Protein AF-A0A942YJA3-F1 (afdb_monomer)

pLDDT: mean 84.07, std 12.76, range [49.56, 94.0]

Foldseek 3Di:
DAQVPADVVLLVVCVVCQVVQCVVVVHPDSLVSLCPDDDDPVHVVSSVLSNCVSVDDPVVSCVPHVVVPVVVCCVPPPDD

Radius of gyration: 13.45 Å; Cα contacts (8 Å, |Δi|>4): 60; chains: 1; bounding box: 25×37×31 Å

Solvent-accessible surface area (backbone atoms only — not comparable to full-atom values): 4781 Å² total; per-residue (Å²): 119,47,58,89,75,49,57,64,68,60,41,50,52,52,60,70,46,31,57,59,52,6,56,76,70,70,42,95,39,50,63,61,30,55,66,72,50,80,67,48,91,93,41,40,67,42,47,48,53,55,38,40,70,77,72,49,55,72,67,60,46,34,52,56,35,50,74,63,44,60,80,64,43,60,76,78,61,68,81,129

Organism: NCBI:txid2833583

Sequence (80 aa):
MKFTELNHQILAQILIASPFSAKDRKQSTIKESLLEMKSSPENSLEMEFLKDIFSLNTNEIIDKWYDANDTIVGFFFRDE

Structure (mmCIF, N/CA/C/O backbone):
data_AF-A0A942YJA3-F1
#
_entry.id   AF-A0A942YJA3-F1
#
loop_
_a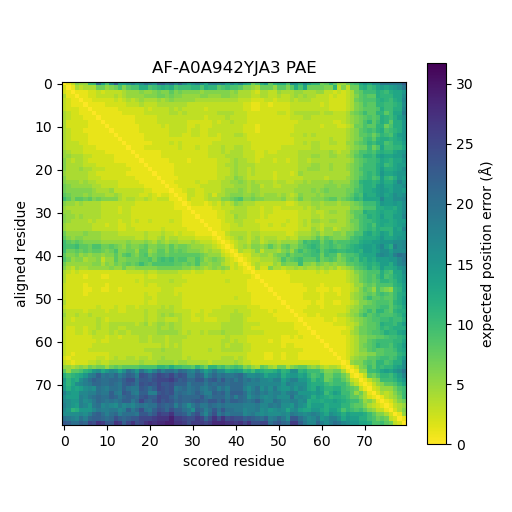tom_site.group_PDB
_atom_site.id
_atom_site.type_symbol
_atom_site.label_atom_id
_atom_site.label_alt_id
_atom_site.label_comp_id
_atom_site.label_asym_id
_atom_site.label_entity_id
_atom_site.label_seq_id
_atom_site.pdbx_PDB_ins_code
_atom_site.Cartn_x
_atom_site.Cartn_y
_atom_site.Cartn_z
_atom_site.occupancy
_atom_site.B_iso_or_equiv
_atom_site.auth_seq_id
_atom_site.auth_comp_id
_atom_site.auth_asym_id
_atom_site.auth_atom_id
_atom_site.pdbx_PDB_model_num
ATOM 1 N N . MET A 1 1 ? 5.137 3.297 -11.903 1.00 74.19 1 MET A N 1
ATOM 2 C CA . MET A 1 1 ? 5.780 3.585 -10.611 1.00 74.19 1 MET A CA 1
ATOM 3 C C . MET A 1 1 ? 6.270 2.269 -10.047 1.00 74.19 1 MET A C 1
ATOM 5 O O . MET A 1 1 ? 5.592 1.269 -10.267 1.00 74.19 1 MET A O 1
ATOM 9 N N . LYS A 1 2 ? 7.452 2.236 -9.437 1.00 83.06 2 LYS A N 1
ATOM 10 C CA . LYS A 1 2 ? 8.135 1.002 -9.026 1.00 83.06 2 LYS A CA 1
ATOM 11 C C . LYS A 1 2 ? 8.587 1.062 -7.581 1.00 83.06 2 LYS A C 1
ATOM 13 O O . LYS A 1 2 ? 8.833 2.136 -7.046 1.00 83.06 2 LYS A O 1
ATOM 18 N N . PHE A 1 3 ? 8.730 -0.108 -6.964 1.00 84.88 3 PHE A N 1
ATOM 19 C CA . PHE A 1 3 ? 9.177 -0.240 -5.578 1.00 84.88 3 PHE A CA 1
ATOM 20 C C . PHE A 1 3 ? 10.509 0.487 -5.331 1.00 84.88 3 PHE A C 1
ATOM 22 O O . PHE A 1 3 ? 10.692 1.118 -4.299 1.00 84.88 3 PHE A O 1
ATOM 29 N N . THR A 1 4 ? 11.415 0.479 -6.312 1.00 85.12 4 THR A N 1
ATOM 30 C CA . THR A 1 4 ? 12.708 1.180 -6.253 1.00 85.12 4 THR A CA 1
ATOM 31 C C . THR A 1 4 ? 12.602 2.706 -6.221 1.00 85.12 4 THR A C 1
ATOM 33 O O . THR A 1 4 ? 13.584 3.373 -5.913 1.00 85.12 4 THR A O 1
ATOM 36 N N . GLU A 1 5 ? 11.447 3.264 -6.579 1.00 88.19 5 GLU A N 1
ATOM 37 C CA . GLU A 1 5 ? 11.179 4.706 -6.568 1.00 88.19 5 GLU A CA 1
ATOM 38 C C . GLU A 1 5 ? 10.607 5.172 -5.219 1.00 88.19 5 GLU A C 1
ATOM 40 O O . GLU A 1 5 ? 10.448 6.374 -5.009 1.00 88.19 5 GLU A O 1
ATOM 45 N N . LEU A 1 6 ? 10.313 4.242 -4.301 1.00 91.06 6 LEU A N 1
ATOM 46 C CA . LEU A 1 6 ? 9.794 4.553 -2.975 1.00 91.06 6 LEU A CA 1
ATOM 47 C C . LEU A 1 6 ? 10.881 5.141 -2.073 1.00 91.06 6 LEU A C 1
ATOM 49 O O . LEU A 1 6 ? 12.002 4.638 -1.963 1.00 91.06 6 LEU A O 1
ATOM 53 N N . ASN A 1 7 ? 10.510 6.163 -1.316 1.00 93.69 7 ASN A N 1
ATOM 54 C CA . ASN A 1 7 ? 11.289 6.652 -0.200 1.00 93.69 7 ASN A CA 1
ATOM 55 C C . ASN A 1 7 ? 11.065 5.753 1.022 1.00 93.69 7 ASN A C 1
ATOM 57 O O . ASN A 1 7 ? 10.105 5.897 1.784 1.00 93.69 7 ASN A O 1
ATOM 6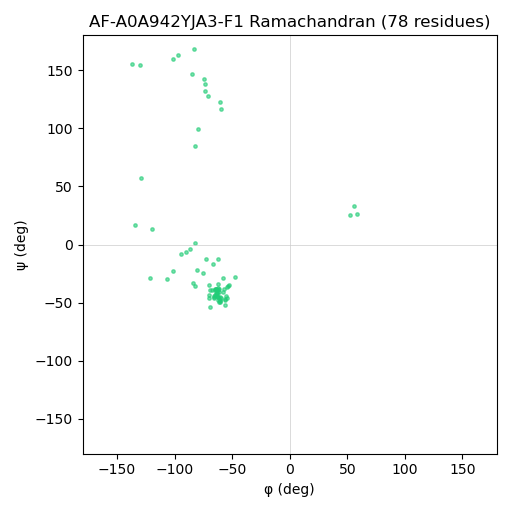1 N N . HIS A 1 8 ? 12.010 4.843 1.253 1.00 90.19 8 HIS A N 1
ATOM 6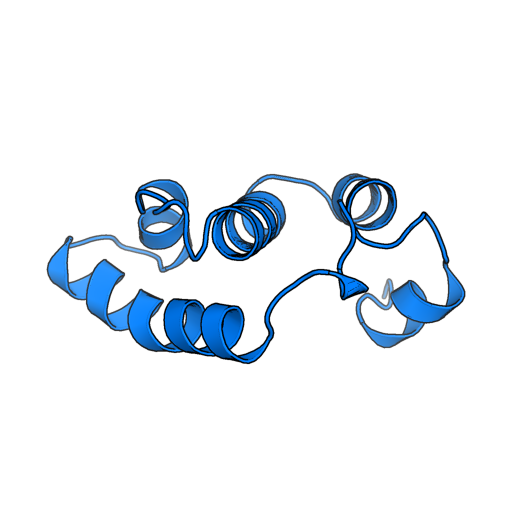2 C CA . HIS A 1 8 ? 11.947 3.889 2.361 1.00 90.19 8 HIS A CA 1
ATOM 63 C C . HIS A 1 8 ? 11.843 4.543 3.747 1.00 90.19 8 HIS A C 1
ATOM 65 O O . HIS A 1 8 ? 11.250 3.959 4.654 1.00 90.19 8 HIS A O 1
ATOM 71 N N . GLN A 1 9 ? 12.386 5.751 3.933 1.00 93.56 9 GLN A N 1
ATOM 72 C CA . GLN A 1 9 ? 12.286 6.458 5.208 1.00 93.56 9 GLN A CA 1
ATOM 73 C C . GLN A 1 9 ? 10.851 6.928 5.467 1.00 93.56 9 GLN A C 1
ATOM 75 O O . GLN A 1 9 ? 10.342 6.750 6.573 1.00 93.56 9 GLN A O 1
ATOM 80 N N . ILE A 1 10 ? 10.188 7.480 4.449 1.00 92.69 10 ILE A N 1
ATOM 81 C CA . ILE A 1 10 ? 8.786 7.907 4.534 1.00 92.69 10 ILE A CA 1
ATOM 82 C C . ILE A 1 10 ? 7.881 6.688 4.730 1.00 92.69 10 ILE A C 1
ATOM 84 O O . ILE A 1 10 ? 7.026 6.688 5.615 1.00 92.69 10 ILE A O 1
ATOM 88 N N . LEU A 1 11 ? 8.124 5.613 3.975 1.00 92.44 11 LEU A N 1
ATOM 89 C CA . LEU A 1 11 ? 7.388 4.358 4.104 1.00 92.44 11 LEU A CA 1
ATOM 90 C C . LEU A 1 11 ? 7.452 3.806 5.538 1.00 92.44 11 LEU A C 1
ATOM 92 O O . LEU A 1 11 ? 6.424 3.476 6.132 1.00 92.44 11 LEU A O 1
ATOM 96 N N . ALA A 1 12 ? 8.653 3.763 6.123 1.00 91.75 12 ALA A N 1
ATOM 97 C CA . ALA A 1 12 ? 8.856 3.319 7.499 1.00 91.75 12 ALA A CA 1
ATOM 98 C C . ALA A 1 12 ? 8.153 4.235 8.512 1.00 91.75 12 ALA A C 1
ATOM 100 O O . ALA A 1 12 ? 7.531 3.743 9.453 1.00 91.75 12 ALA A O 1
ATOM 101 N N . GLN A 1 13 ? 8.204 5.556 8.319 1.00 92.25 13 GLN A N 1
ATOM 102 C CA . GLN A 1 13 ? 7.515 6.514 9.188 1.00 92.25 13 GLN A CA 1
ATOM 103 C C . GLN A 1 13 ? 5.998 6.295 9.198 1.00 92.25 13 GLN A C 1
ATOM 105 O O . GLN A 1 13 ? 5.401 6.262 10.276 1.00 92.25 13 GLN A O 1
ATOM 110 N N . ILE A 1 14 ? 5.381 6.094 8.029 1.00 91.06 14 ILE A N 1
ATOM 111 C CA . ILE A 1 14 ? 3.939 5.824 7.923 1.00 91.06 14 ILE A CA 1
ATOM 112 C C . ILE A 1 14 ? 3.593 4.519 8.643 1.00 91.06 14 ILE A C 1
ATOM 114 O O . ILE A 1 14 ? 2.672 4.492 9.460 1.00 91.06 14 ILE A O 1
ATOM 118 N N . LEU A 1 15 ? 4.354 3.450 8.388 1.00 90.19 15 LEU A N 1
ATOM 119 C CA . LEU A 1 15 ? 4.134 2.149 9.021 1.00 90.19 15 LEU A CA 1
ATOM 120 C C . LEU A 1 15 ? 4.243 2.226 10.547 1.00 90.19 15 LEU A C 1
ATOM 122 O O . LEU A 1 15 ? 3.359 1.722 11.238 1.00 90.19 15 LEU A O 1
ATOM 126 N N . ILE A 1 16 ? 5.266 2.899 11.079 1.00 92.06 16 ILE A N 1
ATOM 127 C CA . ILE A 1 16 ? 5.468 3.073 12.526 1.00 92.06 16 ILE A CA 1
ATOM 128 C C . ILE A 1 16 ? 4.343 3.910 13.154 1.00 92.06 16 ILE A C 1
ATOM 130 O O . ILE A 1 16 ? 3.900 3.608 14.262 1.00 92.06 16 ILE A O 1
ATOM 134 N N . ALA A 1 17 ? 3.851 4.941 12.461 1.00 90.38 17 ALA A N 1
ATOM 135 C CA . ALA A 1 17 ? 2.764 5.790 12.952 1.00 90.38 17 ALA A CA 1
ATOM 136 C C . ALA A 1 17 ? 1.380 5.119 12.862 1.00 90.38 17 ALA A C 1
ATOM 138 O O . ALA A 1 17 ? 0.470 5.458 13.624 1.00 90.38 17 ALA A O 1
ATOM 139 N N . SER A 1 18 ? 1.213 4.151 11.959 1.00 90.44 18 SER A N 1
ATOM 140 C CA . SER A 1 18 ? -0.085 3.559 11.624 1.00 90.44 18 SER A CA 1
ATOM 141 C C . SER A 1 18 ? -0.868 2.945 12.801 1.00 90.44 18 SER A C 1
ATOM 143 O O . SER A 1 18 ? -2.082 3.179 12.854 1.00 90.44 18 SER A O 1
ATOM 145 N N . PRO A 1 19 ? -0.258 2.259 13.798 1.00 92.12 19 PRO A N 1
ATOM 146 C CA . PRO A 1 19 ? -1.001 1.729 14.942 1.00 92.12 19 PRO A CA 1
ATOM 147 C C . PRO A 1 19 ? -1.490 2.844 15.867 1.00 92.12 19 PRO A C 1
ATOM 149 O O . PRO A 1 19 ? -2.580 2.757 16.432 1.00 92.12 19 PRO A O 1
ATOM 152 N N . PHE A 1 20 ? -0.702 3.916 16.004 1.00 91.88 20 PHE A N 1
ATOM 153 C CA . PHE A 1 20 ? -1.104 5.084 16.777 1.00 91.88 20 PHE A CA 1
ATOM 154 C C . PHE A 1 20 ? -2.294 5.780 16.113 1.00 91.88 20 PHE A C 1
ATOM 156 O O . PHE A 1 20 ? -3.288 6.061 16.780 1.00 91.88 20 PHE A O 1
ATOM 163 N N . SER A 1 21 ? -2.242 5.970 14.791 1.00 89.38 21 SER A N 1
ATOM 164 C CA . SER A 1 21 ? -3.366 6.515 14.024 1.00 89.38 21 SER A CA 1
ATOM 165 C C . SER A 1 21 ? -4.616 5.635 14.105 1.00 89.38 21 SER A C 1
ATOM 167 O O . SER A 1 21 ? -5.708 6.170 14.275 1.00 89.38 21 SER A O 1
ATOM 169 N N . ALA A 1 22 ? -4.469 4.306 14.049 1.00 92.62 22 ALA A N 1
ATOM 170 C CA . ALA A 1 22 ? -5.594 3.377 14.175 1.00 92.62 22 ALA A CA 1
ATOM 171 C C . ALA A 1 22 ? -6.274 3.506 15.546 1.00 92.62 22 ALA A C 1
ATOM 173 O O . ALA A 1 22 ? -7.496 3.620 15.637 1.00 92.62 22 ALA A O 1
ATOM 174 N N . LYS A 1 23 ? -5.472 3.573 16.618 1.00 94.00 23 LYS A N 1
ATOM 175 C CA . LYS A 1 23 ? -5.968 3.787 17.981 1.00 94.00 23 LYS A CA 1
ATOM 176 C C . LYS A 1 23 ? -6.705 5.121 18.119 1.00 94.00 23 LYS A C 1
ATOM 178 O O . LYS A 1 23 ? -7.799 5.143 18.678 1.00 94.00 23 LYS A O 1
ATOM 183 N N . ASP A 1 24 ? -6.121 6.210 17.622 1.00 92.44 24 ASP A N 1
ATOM 184 C CA . ASP A 1 24 ? -6.700 7.559 17.709 1.00 92.44 24 ASP A CA 1
ATOM 185 C C . ASP A 1 24 ? -8.045 7.655 16.968 1.00 92.44 24 ASP A C 1
ATOM 187 O O . ASP A 1 24 ? -9.022 8.204 17.477 1.00 92.44 24 ASP A O 1
ATOM 191 N N . ARG A 1 25 ? -8.140 6.996 15.809 1.00 90.94 25 ARG A N 1
ATOM 192 C CA . ARG A 1 25 ? -9.359 6.914 14.991 1.00 90.94 25 ARG A CA 1
ATOM 193 C C . ARG A 1 25 ? -10.357 5.848 15.452 1.00 90.94 25 ARG A C 1
ATOM 195 O O . ARG A 1 25 ? -11.403 5.705 14.826 1.00 90.94 25 ARG A O 1
ATOM 202 N N . LYS A 1 26 ? -10.074 5.123 16.543 1.00 93.19 26 LYS A N 1
ATOM 203 C CA . LYS A 1 26 ? -10.892 4.008 17.065 1.00 93.19 26 LYS A CA 1
ATOM 204 C C . LYS A 1 26 ? -11.146 2.900 16.035 1.00 93.19 26 LYS A C 1
ATOM 206 O O . LYS A 1 26 ? -12.201 2.269 16.045 1.00 93.19 26 LYS A O 1
ATOM 211 N N . GLN A 1 27 ? -10.180 2.671 15.156 1.00 92.69 27 GLN A N 1
ATOM 212 C CA . GLN A 1 27 ? -10.228 1.605 14.166 1.00 92.69 27 GLN A CA 1
ATOM 213 C C . GLN A 1 27 ? -9.729 0.300 14.776 1.00 92.69 27 GLN A C 1
ATOM 215 O O . GLN A 1 27 ? -8.851 0.286 15.643 1.00 92.69 27 GLN A O 1
ATOM 220 N N . SER A 1 28 ? -10.313 -0.804 14.326 1.00 90.44 28 SER A N 1
ATOM 221 C CA . SER A 1 28 ? -10.041 -2.128 14.882 1.00 90.44 28 SER A CA 1
ATOM 222 C C . SER A 1 28 ? -8.743 -2.726 14.338 1.00 90.44 28 SER A C 1
ATOM 224 O O . SER A 1 28 ? -8.127 -3.576 14.982 1.00 90.44 28 SER A O 1
ATOM 226 N N . THR A 1 29 ? -8.295 -2.248 13.172 1.00 91.50 29 THR A N 1
ATOM 227 C CA . THR A 1 29 ? -7.093 -2.732 12.492 1.00 91.50 29 THR A CA 1
ATOM 228 C C . THR A 1 29 ? -6.244 -1.596 11.920 1.00 91.50 29 THR A C 1
ATOM 230 O O . THR A 1 29 ? -6.729 -0.518 11.579 1.00 91.50 29 THR A O 1
ATOM 233 N N . ILE A 1 30 ? -4.946 -1.864 11.750 1.00 89.75 30 ILE A N 1
ATOM 234 C CA . ILE A 1 30 ? -4.022 -0.971 11.028 1.00 89.75 30 ILE A CA 1
ATOM 235 C C . ILE A 1 30 ? -4.450 -0.813 9.561 1.00 89.75 30 ILE A C 1
ATOM 237 O O . ILE A 1 30 ? -4.309 0.267 8.991 1.00 89.75 30 ILE A O 1
ATOM 241 N N . LYS A 1 31 ? -5.017 -1.871 8.967 1.00 91.19 31 LYS A N 1
ATOM 242 C CA . LYS A 1 31 ? -5.541 -1.860 7.599 1.00 91.19 31 LYS A CA 1
ATOM 243 C C . LYS A 1 31 ? -6.587 -0.760 7.406 1.00 91.19 31 LYS A C 1
ATOM 245 O O . LYS A 1 31 ? -6.445 0.047 6.495 1.00 91.19 31 LYS A O 1
ATOM 250 N N . GLU A 1 32 ? -7.601 -0.703 8.270 1.00 89.88 32 GLU A N 1
ATOM 251 C CA . GLU A 1 32 ? -8.638 0.344 8.233 1.00 89.88 32 GLU A CA 1
ATOM 252 C C . GLU A 1 32 ? -8.020 1.749 8.291 1.00 89.88 32 GLU A C 1
ATOM 254 O O . GLU A 1 32 ? -8.354 2.624 7.492 1.00 89.88 32 GLU A O 1
ATOM 259 N N . SER A 1 33 ? -7.041 1.935 9.178 1.00 89.25 33 SER A N 1
ATOM 260 C CA . SER A 1 33 ? -6.307 3.195 9.326 1.00 89.25 33 SER A CA 1
ATOM 261 C C . SER A 1 33 ? -5.567 3.617 8.071 1.00 89.25 33 SER A C 1
ATOM 263 O O . SER A 1 33 ? -5.709 4.760 7.636 1.00 89.25 33 SER A O 1
ATOM 265 N N . LEU A 1 34 ? -4.814 2.703 7.460 1.00 90.12 34 LEU A N 1
ATOM 266 C CA . LEU A 1 34 ? -4.023 2.990 6.266 1.00 90.12 34 LEU A CA 1
ATOM 267 C C . LEU A 1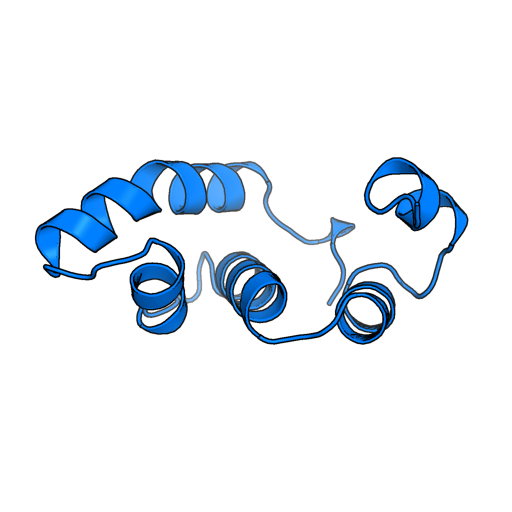 34 ? -4.900 3.247 5.037 1.00 90.12 34 LEU A C 1
ATOM 269 O O . LEU A 1 34 ? -4.616 4.170 4.274 1.00 90.12 34 LEU A O 1
ATOM 273 N N . LEU A 1 35 ? -5.997 2.504 4.865 1.00 88.88 35 LEU A N 1
ATOM 274 C CA . LEU A 1 35 ? -6.920 2.711 3.744 1.00 88.88 35 LEU A CA 1
ATOM 275 C C . LEU A 1 35 ? -7.604 4.086 3.806 1.00 88.88 35 LEU A C 1
ATOM 277 O O . LEU A 1 35 ? -7.726 4.763 2.782 1.00 88.88 35 LEU A O 1
ATOM 281 N N . GLU A 1 36 ? -7.964 4.546 5.006 1.00 87.81 36 GLU A N 1
ATOM 282 C CA . GLU A 1 36 ? -8.580 5.859 5.238 1.00 87.81 36 GLU A CA 1
ATOM 283 C C . GLU A 1 36 ? -7.565 7.002 5.415 1.00 87.81 36 GLU A C 1
ATOM 285 O O . GLU A 1 36 ? -7.938 8.173 5.569 1.00 87.81 36 GLU A O 1
ATOM 290 N N . MET A 1 37 ? -6.264 6.710 5.433 1.00 84.31 37 MET A N 1
ATOM 291 C CA . MET A 1 37 ? -5.244 7.743 5.556 1.00 84.31 37 MET A CA 1
ATOM 292 C C . MET A 1 37 ? -5.177 8.551 4.254 1.00 84.31 37 MET A C 1
ATOM 294 O O . MET A 1 37 ? -5.076 8.007 3.150 1.00 84.31 37 MET A O 1
ATOM 298 N N . LYS A 1 38 ? -5.271 9.879 4.373 1.00 82.38 38 LYS A N 1
ATOM 299 C CA . LYS A 1 38 ? -5.075 10.776 3.232 1.00 82.38 38 LYS A CA 1
ATOM 300 C C . LYS A 1 38 ? -3.588 10.822 2.906 1.00 82.38 38 LYS A C 1
ATOM 302 O O . LYS A 1 38 ? -2.775 11.013 3.805 1.00 82.38 38 LYS A O 1
ATOM 307 N N . SER A 1 39 ? -3.260 10.667 1.631 1.00 82.38 39 SER A N 1
ATOM 308 C CA . SER A 1 39 ? -1.925 10.956 1.121 1.00 82.38 39 SER A CA 1
ATOM 309 C C . SER A 1 39 ? -1.718 12.467 1.046 1.00 82.38 39 SER A C 1
ATOM 311 O O . SER A 1 39 ? -2.635 13.211 0.682 1.00 82.38 39 SER A O 1
ATOM 313 N N . SER A 1 40 ? -0.512 12.916 1.357 1.00 81.50 40 SER A N 1
ATOM 314 C CA . SER A 1 40 ? -0.009 14.229 0.971 1.00 81.50 40 SER A CA 1
ATOM 315 C C . SER A 1 40 ? 0.842 14.095 -0.299 1.00 81.50 40 SER A C 1
ATOM 317 O O . SER A 1 40 ? 1.236 12.984 -0.666 1.00 81.50 40 SER A O 1
ATOM 319 N N . PRO A 1 41 ? 1.124 15.196 -1.019 1.00 81.56 41 PRO A N 1
ATOM 320 C CA . PRO A 1 41 ? 1.988 15.140 -2.195 1.00 81.56 41 PRO A CA 1
ATOM 321 C C . PRO A 1 41 ? 3.355 14.512 -1.891 1.00 81.56 41 PRO A C 1
ATOM 323 O O . PRO A 1 41 ? 3.856 13.741 -2.705 1.00 81.56 41 PRO A O 1
ATOM 326 N N . GLU A 1 42 ? 3.911 14.775 -0.701 1.00 80.19 42 GLU A N 1
ATOM 327 C CA . GLU A 1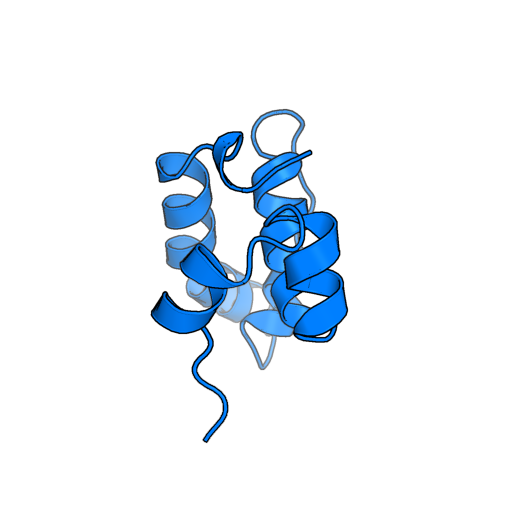 42 ? 5.228 14.274 -0.293 1.00 80.19 42 GLU A CA 1
ATOM 328 C C . GLU A 1 42 ? 5.299 12.773 0.032 1.00 80.19 42 GLU A C 1
ATOM 330 O O . GLU A 1 42 ? 6.403 12.256 0.157 1.00 80.19 42 GLU A O 1
ATOM 335 N N . ASN A 1 43 ? 4.165 12.075 0.168 1.00 85.31 43 ASN A N 1
ATOM 336 C CA . ASN A 1 43 ? 4.133 10.640 0.488 1.00 85.31 43 ASN A CA 1
ATOM 337 C C . ASN A 1 43 ? 3.153 9.829 -0.373 1.00 85.31 43 ASN A C 1
ATOM 339 O O . ASN A 1 43 ? 2.729 8.733 0.002 1.00 85.31 43 ASN A O 1
ATOM 343 N N . SER A 1 44 ? 2.731 10.408 -1.497 1.00 87.69 44 SER A N 1
ATOM 344 C CA . SER A 1 44 ? 1.669 9.853 -2.335 1.00 87.69 44 SER A CA 1
ATOM 345 C C . SER A 1 44 ? 1.987 8.442 -2.831 1.00 87.69 44 SER A C 1
ATOM 347 O O . SER A 1 44 ? 1.114 7.579 -2.765 1.00 87.69 44 SER A O 1
ATOM 349 N N . LEU A 1 45 ? 3.239 8.189 -3.223 1.00 92.81 45 LEU A N 1
ATOM 350 C CA . LEU A 1 45 ? 3.700 6.886 -3.704 1.00 92.81 45 LEU A CA 1
ATOM 351 C C . LEU A 1 45 ? 3.765 5.837 -2.593 1.00 92.81 45 LEU A C 1
ATOM 353 O O . LEU A 1 45 ? 3.271 4.726 -2.765 1.00 92.81 45 LEU A O 1
ATOM 357 N N . GLU A 1 46 ? 4.332 6.179 -1.436 1.00 93.94 46 GLU A N 1
ATOM 358 C CA . GLU A 1 46 ? 4.441 5.259 -0.299 1.00 93.94 46 GLU A CA 1
ATOM 359 C C . GLU A 1 46 ? 3.061 4.896 0.240 1.00 93.94 46 GLU A C 1
ATOM 361 O O . GLU A 1 46 ? 2.804 3.743 0.588 1.00 93.94 46 GLU A O 1
ATOM 366 N N . MET A 1 47 ? 2.153 5.872 0.282 1.00 92.56 47 MET A N 1
ATOM 367 C CA . MET A 1 47 ? 0.777 5.641 0.694 1.00 92.56 47 MET A CA 1
ATOM 368 C C . MET A 1 47 ? 0.027 4.766 -0.315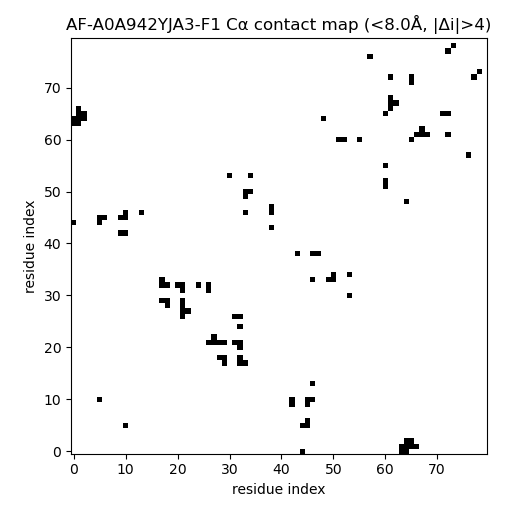 1.00 92.56 47 MET A C 1
ATOM 370 O O . MET A 1 47 ? -0.746 3.904 0.097 1.00 92.56 47 MET A O 1
ATOM 374 N N . GLU A 1 48 ? 0.247 4.959 -1.618 1.00 93.69 48 GLU A N 1
ATOM 375 C CA . GLU A 1 48 ? -0.326 4.099 -2.658 1.00 93.69 48 GLU A CA 1
ATOM 376 C C . GLU A 1 48 ? 0.166 2.656 -2.507 1.00 93.69 48 GLU A C 1
ATOM 378 O O . GLU A 1 48 ? -0.652 1.743 -2.413 1.00 93.69 48 GLU A O 1
ATOM 383 N N . PHE A 1 49 ? 1.479 2.458 -2.368 1.00 94.00 49 PHE A N 1
ATOM 384 C CA . PHE A 1 49 ? 2.072 1.138 -2.155 1.00 94.00 49 PHE A CA 1
ATOM 385 C C . PHE A 1 49 ? 1.495 0.433 -0.922 1.00 94.00 49 PHE A C 1
ATOM 387 O O . PHE A 1 49 ? 1.092 -0.728 -0.993 1.00 94.00 49 PHE A O 1
ATOM 394 N N . LEU A 1 50 ? 1.395 1.135 0.211 1.00 92.69 50 LEU A N 1
ATOM 395 C CA . LEU A 1 50 ? 0.814 0.565 1.427 1.00 92.69 50 LEU A CA 1
ATOM 396 C C . LEU A 1 50 ? -0.654 0.189 1.244 1.00 92.69 50 LEU A C 1
ATOM 398 O O . LEU A 1 50 ? -1.070 -0.871 1.702 1.00 92.69 50 LEU A O 1
ATOM 402 N N . LYS A 1 51 ? -1.448 1.027 0.575 1.00 92.38 51 LYS A N 1
ATOM 403 C CA . LYS A 1 51 ? -2.857 0.716 0.303 1.00 92.38 51 LYS A CA 1
ATOM 404 C C . LYS A 1 51 ? -3.002 -0.495 -0.606 1.00 92.38 51 LYS A C 1
ATOM 406 O O . LYS A 1 51 ? -3.882 -1.323 -0.357 1.00 92.38 51 LYS A O 1
ATOM 411 N N . ASP A 1 52 ? -2.129 -0.623 -1.596 1.00 93.38 52 ASP A N 1
ATOM 412 C CA . ASP A 1 52 ? -2.107 -1.762 -2.505 1.00 93.38 52 ASP A CA 1
ATOM 413 C C . ASP A 1 52 ? -1.787 -3.067 -1.776 1.00 93.38 52 ASP A C 1
ATOM 415 O O . ASP A 1 52 ? -2.499 -4.043 -1.989 1.00 93.38 52 ASP A O 1
ATOM 419 N N . ILE A 1 53 ? -0.826 -3.079 -0.840 1.00 91.81 53 ILE A N 1
ATOM 420 C CA . ILE A 1 53 ? -0.528 -4.264 -0.006 1.00 91.81 53 ILE A CA 1
ATOM 421 C C . ILE A 1 53 ? -1.784 -4.809 0.689 1.00 91.81 53 ILE A C 1
ATOM 423 O O . ILE A 1 53 ? -1.922 -6.015 0.880 1.00 91.81 53 ILE A O 1
ATOM 427 N N . PHE A 1 54 ? -2.712 -3.935 1.084 1.00 89.75 54 PHE A N 1
ATOM 428 C CA . PHE A 1 54 ? -3.926 -4.338 1.796 1.00 89.75 54 PHE A CA 1
ATOM 429 C C . PHE A 1 54 ? -5.150 -4.565 0.902 1.00 89.75 54 PHE A C 1
ATOM 431 O O . PHE A 1 54 ? -6.182 -5.023 1.417 1.00 89.75 54 PHE A O 1
ATOM 438 N N . SER A 1 55 ? -5.062 -4.230 -0.386 1.00 90.44 55 SER A N 1
ATOM 439 C CA . SER A 1 55 ? -6.206 -4.200 -1.309 1.00 90.44 55 SER A CA 1
ATOM 440 C C . SER A 1 55 ? -6.043 -5.114 -2.521 1.00 90.44 55 SER A C 1
ATOM 442 O O . SER A 1 55 ? -7.051 -5.582 -3.043 1.00 90.44 55 SER A O 1
ATOM 444 N N . LEU A 1 56 ? -4.809 -5.359 -2.958 1.00 91.94 56 LEU A N 1
ATOM 445 C CA . LEU A 1 56 ? -4.471 -6.176 -4.119 1.00 91.94 56 LEU A CA 1
ATOM 446 C C . LEU A 1 56 ? -4.005 -7.572 -3.694 1.00 91.94 56 LEU A C 1
ATOM 448 O O . LEU A 1 56 ? -3.588 -7.791 -2.555 1.00 91.94 56 LEU A O 1
ATOM 452 N N . ASN A 1 57 ? -4.066 -8.521 -4.624 1.00 90.75 57 ASN A N 1
ATOM 453 C CA . ASN A 1 57 ? -3.448 -9.832 -4.447 1.00 90.75 57 ASN A CA 1
ATOM 454 C C . ASN A 1 57 ? -1.947 -9.807 -4.798 1.00 90.75 57 ASN A C 1
ATOM 456 O O . ASN A 1 57 ? -1.443 -8.853 -5.389 1.00 90.75 57 ASN A O 1
ATOM 460 N N . THR A 1 58 ? -1.227 -10.872 -4.441 1.00 87.44 58 THR A N 1
ATOM 461 C CA . THR A 1 58 ? 0.229 -10.974 -4.619 1.00 87.44 58 THR A CA 1
ATOM 462 C C . THR A 1 58 ? 0.677 -10.717 -6.060 1.00 87.44 58 THR A C 1
ATOM 464 O O . THR A 1 58 ? 1.581 -9.912 -6.270 1.00 87.44 58 THR A O 1
ATOM 467 N N . ASN A 1 59 ? 0.016 -11.317 -7.055 1.00 87.94 59 ASN A N 1
ATOM 468 C CA . ASN A 1 59 ? 0.384 -11.154 -8.467 1.00 87.94 59 ASN A CA 1
ATOM 469 C C . ASN A 1 59 ? 0.188 -9.707 -8.931 1.00 87.94 59 ASN A C 1
ATOM 471 O O . ASN A 1 59 ? 1.070 -9.127 -9.554 1.00 87.94 59 ASN A O 1
ATOM 475 N N . GLU A 1 60 ? -0.928 -9.086 -8.547 1.00 90.44 60 GLU A N 1
ATOM 476 C CA . GLU A 1 60 ? -1.200 -7.679 -8.859 1.00 90.44 60 GLU A CA 1
ATOM 477 C C . GLU A 1 60 ? -0.155 -6.737 -8.239 1.00 90.44 60 GLU A C 1
ATOM 479 O O . GLU A 1 60 ? 0.262 -5.765 -8.874 1.00 90.44 60 GLU A O 1
ATOM 484 N N . ILE A 1 61 ? 0.303 -7.023 -7.014 1.00 90.81 61 ILE A N 1
A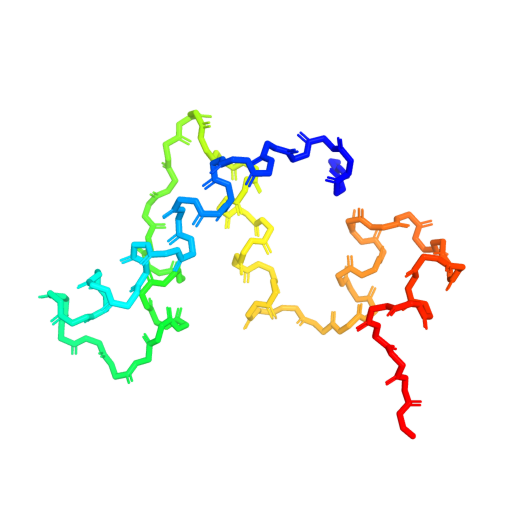TOM 485 C CA . ILE A 1 61 ? 1.361 -6.248 -6.347 1.00 90.81 61 ILE A CA 1
ATOM 486 C C . ILE A 1 61 ? 2.686 -6.405 -7.095 1.00 90.81 61 ILE A C 1
ATOM 488 O O . ILE A 1 61 ? 3.373 -5.412 -7.340 1.00 90.81 61 ILE A O 1
ATOM 492 N N . ILE A 1 62 ? 3.044 -7.634 -7.463 1.00 87.50 62 ILE A N 1
ATOM 493 C CA . ILE A 1 62 ? 4.272 -7.959 -8.193 1.00 87.50 62 ILE A CA 1
ATOM 494 C C . ILE A 1 62 ? 4.305 -7.255 -9.551 1.00 87.50 62 ILE A C 1
ATOM 496 O O . ILE A 1 62 ? 5.285 -6.579 -9.877 1.00 87.50 62 ILE A O 1
ATOM 500 N N . ASP A 1 63 ? 3.223 -7.356 -10.315 1.00 88.50 63 ASP A N 1
ATOM 501 C CA . ASP A 1 63 ? 3.111 -6.748 -11.639 1.00 88.50 63 ASP A CA 1
ATOM 502 C C . ASP A 1 63 ? 3.205 -5.223 -11.551 1.00 88.50 63 ASP A C 1
ATOM 504 O O . ASP A 1 63 ? 3.931 -4.569 -12.311 1.00 88.50 63 ASP A O 1
ATOM 508 N N . LYS A 1 64 ? 2.506 -4.635 -10.574 1.00 90.25 64 LYS A N 1
ATOM 509 C CA . LYS A 1 64 ? 2.472 -3.186 -10.391 1.00 90.25 64 LYS A CA 1
ATOM 510 C C . LYS A 1 64 ? 3.821 -2.647 -9.912 1.00 90.25 64 LYS A C 1
ATOM 512 O O . LYS A 1 64 ? 4.391 -1.759 -10.555 1.00 90.25 64 LYS A O 1
ATOM 517 N N . TRP A 1 65 ? 4.353 -3.195 -8.822 1.00 91.00 65 TRP A N 1
ATOM 518 C CA . TRP A 1 65 ? 5.463 -2.600 -8.071 1.00 91.00 65 TRP A CA 1
ATOM 519 C C . TRP A 1 65 ? 6.832 -3.232 -8.335 1.00 91.00 65 TRP A C 1
ATOM 521 O O . TRP A 1 65 ? 7.837 -2.545 -8.148 1.00 91.00 65 TRP A O 1
ATOM 531 N N . TYR A 1 66 ? 6.894 -4.483 -8.797 1.00 86.62 66 TYR A N 1
ATOM 532 C CA . TYR A 1 66 ? 8.132 -5.275 -8.889 1.00 86.62 66 TYR A CA 1
ATOM 533 C C . TYR A 1 66 ? 8.496 -5.724 -10.316 1.00 86.62 66 TYR A C 1
ATOM 535 O O . TYR A 1 66 ? 9.386 -6.557 -10.484 1.00 86.62 66 TYR A O 1
ATOM 543 N N . ASP A 1 67 ? 7.850 -5.163 -11.346 1.00 76.62 67 ASP A N 1
ATOM 544 C CA . ASP A 1 67 ? 8.141 -5.444 -12.767 1.00 76.62 67 ASP A CA 1
ATOM 545 C C . ASP A 1 67 ? 8.009 -6.923 -13.166 1.00 76.62 67 ASP A C 1
ATOM 547 O O . ASP A 1 67 ? 8.669 -7.364 -14.106 1.00 76.62 67 ASP A O 1
ATOM 551 N N . ALA A 1 68 ? 7.186 -7.702 -12.453 1.00 66.75 68 ALA A N 1
ATOM 552 C CA . ALA A 1 68 ? 7.100 -9.154 -12.647 1.00 66.75 68 ALA A CA 1
ATOM 553 C C . ALA A 1 68 ? 8.474 -9.859 -12.585 1.00 66.75 68 ALA A C 1
ATOM 555 O O . ALA A 1 68 ? 8.686 -10.916 -13.176 1.00 66.75 68 ALA A O 1
ATOM 556 N N . ASN A 1 69 ? 9.449 -9.260 -11.889 1.00 62.72 69 ASN A N 1
ATOM 557 C CA . ASN A 1 69 ? 10.778 -9.831 -11.759 1.00 62.72 69 ASN A CA 1
ATOM 558 C C . ASN A 1 69 ? 10.769 -10.872 -10.633 1.00 62.72 69 ASN A C 1
ATOM 560 O O . ASN A 1 69 ? 11.110 -10.571 -9.484 1.00 62.72 69 ASN A O 1
ATOM 564 N N . ASP A 1 70 ? 10.378 -12.100 -10.982 1.00 56.91 70 ASP A N 1
ATOM 565 C CA . ASP A 1 70 ? 10.225 -13.260 -10.088 1.00 56.91 70 ASP A CA 1
ATOM 566 C C . ASP A 1 70 ? 11.428 -13.484 -9.153 1.00 56.91 70 ASP A C 1
ATOM 568 O O . ASP A 1 70 ? 11.288 -13.971 -8.030 1.00 56.91 70 ASP A O 1
ATOM 572 N N . THR A 1 71 ? 12.623 -13.061 -9.576 1.00 57.41 71 THR A N 1
ATOM 573 C CA . THR A 1 71 ? 13.863 -13.159 -8.796 1.00 57.41 71 THR A CA 1
ATOM 574 C C . THR A 1 71 ? 13.830 -12.357 -7.489 1.00 57.41 71 THR A C 1
ATOM 576 O O . THR A 1 71 ? 14.385 -12.799 -6.484 1.00 57.41 71 THR A O 1
ATOM 579 N N . ILE A 1 72 ? 13.200 -11.175 -7.483 1.00 55.66 72 ILE A N 1
ATOM 580 C CA . ILE A 1 72 ? 13.051 -10.333 -6.280 1.00 55.66 72 ILE A CA 1
ATOM 581 C C . ILE A 1 72 ? 11.863 -10.822 -5.445 1.00 55.66 72 ILE A C 1
ATOM 583 O O . ILE A 1 72 ? 11.921 -10.835 -4.216 1.00 55.66 72 ILE A O 1
ATOM 587 N N . VAL A 1 73 ? 10.807 -11.278 -6.114 1.00 54.44 73 VAL A N 1
ATOM 588 C CA . VAL A 1 73 ? 9.582 -11.786 -5.490 1.00 54.44 73 VAL A CA 1
ATOM 589 C C . VAL A 1 73 ? 9.855 -13.017 -4.633 1.00 54.44 73 VAL A C 1
ATOM 591 O O . VAL A 1 73 ? 9.437 -13.051 -3.477 1.00 54.44 73 VAL A O 1
ATOM 594 N N . GLY A 1 74 ? 10.637 -13.979 -5.134 1.00 54.38 74 GLY A N 1
ATOM 595 C CA . GLY A 1 74 ? 10.983 -15.203 -4.399 1.00 54.38 74 GLY A CA 1
ATOM 596 C C . GL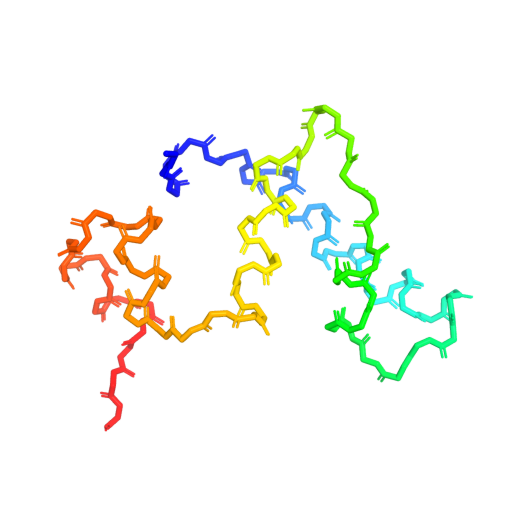Y A 1 74 ? 11.775 -14.976 -3.101 1.00 54.38 74 GLY A C 1
ATOM 597 O O . GLY A 1 74 ? 11.907 -15.895 -2.289 1.00 54.38 74 GLY A O 1
ATOM 598 N N . PHE A 1 75 ? 12.296 -13.763 -2.875 1.00 55.88 75 PHE A N 1
ATOM 599 C CA . PHE A 1 75 ? 12.939 -13.377 -1.617 1.00 55.88 75 PHE A CA 1
ATOM 600 C C . PHE A 1 75 ? 11.937 -12.904 -0.550 1.00 55.88 75 PHE A C 1
ATOM 602 O O . PHE A 1 75 ? 12.162 -13.150 0.633 1.00 55.88 75 PHE A O 1
ATOM 609 N N . PHE A 1 76 ? 10.835 -12.257 -0.948 1.00 59.47 76 PHE A N 1
ATOM 610 C CA . PHE A 1 76 ? 9.870 -11.634 -0.027 1.00 59.47 76 PHE A CA 1
ATOM 611 C C . PHE A 1 76 ? 8.542 -12.391 0.103 1.00 59.47 76 PHE A C 1
ATOM 613 O O . PHE A 1 76 ? 7.927 -12.346 1.165 1.00 59.47 76 PHE A O 1
ATOM 620 N N . PHE A 1 77 ? 8.116 -13.097 -0.943 1.00 61.88 77 PHE A N 1
ATOM 621 C CA . PHE A 1 77 ? 6.800 -13.730 -1.047 1.00 61.88 77 PHE A CA 1
ATOM 622 C C . PHE A 1 77 ? 6.947 -15.196 -1.454 1.00 61.88 77 PHE A C 1
ATOM 624 O O . PHE A 1 77 ? 6.455 -15.605 -2.499 1.00 61.88 77 PHE A O 1
ATOM 631 N N . ARG A 1 78 ? 7.688 -15.991 -0.672 1.00 52.75 78 ARG A N 1
ATOM 632 C CA . ARG A 1 78 ? 7.735 -17.438 -0.921 1.00 52.75 78 ARG A CA 1
ATOM 633 C C . ARG A 1 78 ? 6.324 -18.005 -0.807 1.00 52.75 78 ARG A C 1
ATOM 635 O O . ARG A 1 78 ? 5.748 -17.954 0.277 1.00 52.75 78 ARG A O 1
ATOM 642 N N . ASP A 1 79 ? 5.823 -18.541 -1.912 1.00 50.16 79 ASP A N 1
ATOM 643 C CA . ASP A 1 79 ? 4.690 -19.456 -1.900 1.00 50.16 79 ASP A CA 1
ATOM 644 C C . ASP A 1 79 ? 5.096 -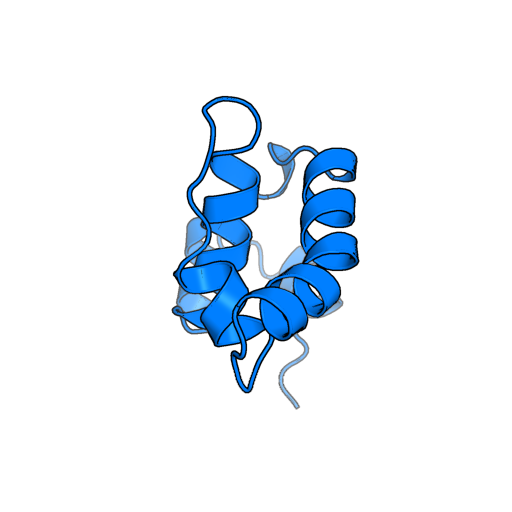20.686 -1.071 1.00 50.16 79 ASP A C 1
ATOM 646 O O . ASP A 1 79 ? 6.137 -21.300 -1.334 1.00 50.16 79 ASP A O 1
ATOM 650 N N . GLU A 1 80 ? 4.330 -20.982 -0.019 1.00 49.56 80 GLU A N 1
ATOM 651 C CA . GLU A 1 80 ? 4.404 -22.266 0.694 1.00 49.56 80 GLU A CA 1
ATOM 652 C C . GLU A 1 80 ? 3.835 -23.405 -0.161 1.00 49.56 80 GLU A C 1
ATOM 654 O O . GLU A 1 80 ? 2.777 -23.204 -0.803 1.00 49.56 80 GLU A O 1
#

Secondary structure (DSSP, 8-state):
--GGGS-HHHHHHHHHHHHHHHHHTT-SSHHHHHHTPPPPGGGHHHHHHHHHHHHS-HHHHHHHHSTT-HHHHHHH----

Nearest PDB structures (foldseek):
  2crb-assembly1_A  TM=2.453E-01  e=7.188E-01  Mus musculus
  6xip-assembly1_C-2  TM=3.075E-01  e=2.208E+00  Severe acute respiratory syndrome coronavirus 2
  4mt8-assembly1_A  TM=2.958E-01  e=5.285E+00  Arabidopsis thaliana
  6inr-assembly1_A  TM=2.719E-01  e=7.219E+00  Candidatus Phytoplasma australasiaticum subsp. taiwanense

Mean predicted aligned error: 6.48 Å